Protein AF-A0A3N5Z9T5-F1 (afdb_monomer)

Foldseek 3Di:
DDDDDDDDDDWPWDADPDPDDQDTDTPPDDDDLVRVLVSLLVVLQPDPAAQAADEAEDEFPVDDDPQLSVLVSCCVSRVVRHPAYEYEHPQPPHDDDDQVRVCVRNVHGGDPQDDPRYGYHYDD

pLDDT: mean 87.33, std 19.72, range [33.84, 98.75]

Secondary structure (DSSP, 8-state):
--------SSS------SSS------SSSPPPHHHHHHHHHHHHHHS--TT-EEEEEEE-TTS---HHHHHHHHIIIIITTSSEEEEEEE-TTSPPPPHHHHHHHHTS--BTTEETTEEEEEP-

Sequence (124 aa):
MNEGLRDTSENGAVALAGTGVIGAGFAGRVLSREQISAIAGEAMARVDADGRRVLVLVPDGTRTMPMPLIFDLMEAGLGARSAALDYLVALGTHPLMSDEQLGRLVGRPVHGGRAGTSRIFNHR

Structure (mmCIF, N/CA/C/O backbone):
data_AF-A0A3N5Z9T5-F1
#
_entry.id   AF-A0A3N5Z9T5-F1
#
loop_
_atom_site.group_PDB
_atom_site.id
_atom_site.type_symbol
_atom_site.label_atom_id
_atom_site.label_alt_id
_atom_site.label_comp_id
_atom_site.label_asym_id
_atom_site.label_entity_id
_atom_site.label_seq_id
_atom_site.pdbx_PDB_ins_code
_atom_site.Cartn_x
_atom_site.Cartn_y
_atom_site.Cartn_z
_atom_site.occupancy
_atom_site.B_iso_or_equiv
_atom_site.auth_seq_id
_atom_site.auth_comp_id
_atom_site.auth_asym_id
_atom_site.auth_atom_id
_atom_site.pdbx_PDB_model_num
ATOM 1 N N . MET A 1 1 ? -6.579 -42.321 5.903 1.00 36.41 1 MET A N 1
ATOM 2 C CA . MET A 1 1 ? -7.609 -42.664 4.903 1.00 36.41 1 MET A CA 1
ATOM 3 C C . MET A 1 1 ? -7.587 -41.564 3.867 1.00 36.41 1 MET A C 1
ATOM 5 O O . MET A 1 1 ? -7.651 -40.401 4.228 1.00 36.41 1 MET A O 1
ATOM 9 N N . ASN A 1 2 ? -7.274 -41.959 2.639 1.00 40.59 2 ASN A N 1
ATOM 10 C CA . ASN A 1 2 ? -6.923 -41.106 1.514 1.00 40.59 2 ASN A CA 1
ATOM 11 C C . ASN A 1 2 ? -8.206 -40.599 0.845 1.00 40.59 2 ASN A C 1
ATOM 13 O O . ASN A 1 2 ? -8.932 -41.420 0.291 1.00 40.59 2 ASN A O 1
ATOM 17 N N . GLU A 1 3 ? -8.478 -39.294 0.880 1.00 41.47 3 GLU A N 1
ATOM 18 C CA . GLU A 1 3 ? -9.595 -38.701 0.137 1.00 41.47 3 GLU A CA 1
ATOM 19 C C . GLU A 1 3 ? -9.080 -37.696 -0.903 1.00 41.47 3 GLU A C 1
ATOM 21 O O . GLU A 1 3 ? -8.815 -36.535 -0.618 1.00 41.47 3 GLU A O 1
ATOM 26 N N . GLY A 1 4 ? -8.949 -38.193 -2.137 1.00 33.84 4 GLY A N 1
ATOM 27 C CA . GLY A 1 4 ? -9.484 -37.503 -3.312 1.00 33.84 4 GLY A CA 1
ATOM 28 C C . GLY A 1 4 ? -8.689 -36.347 -3.916 1.00 33.84 4 GLY A C 1
ATOM 29 O O . GLY A 1 4 ? -9.252 -35.274 -4.111 1.00 33.84 4 GLY A O 1
ATOM 30 N N . LEU A 1 5 ? -7.448 -36.585 -4.351 1.00 42.31 5 LEU A N 1
ATOM 31 C CA . LEU A 1 5 ? -6.852 -35.787 -5.427 1.00 42.31 5 LEU A CA 1
ATOM 32 C C . LEU A 1 5 ? -7.628 -36.080 -6.723 1.00 42.31 5 LEU A C 1
ATOM 34 O O . LEU A 1 5 ? -7.493 -37.161 -7.296 1.00 42.31 5 LEU A O 1
ATOM 38 N N . ARG A 1 6 ? -8.477 -35.150 -7.166 1.00 41.06 6 ARG A N 1
ATOM 39 C CA . ARG A 1 6 ? -9.058 -35.187 -8.512 1.00 41.06 6 ARG A CA 1
ATOM 40 C C . ARG A 1 6 ? -8.322 -34.179 -9.380 1.00 41.06 6 ARG A C 1
ATOM 42 O O . ARG A 1 6 ? -8.527 -32.978 -9.253 1.00 41.06 6 ARG A O 1
ATOM 49 N N . ASP A 1 7 ? -7.454 -34.713 -10.229 1.00 44.62 7 ASP A N 1
ATOM 50 C CA . ASP A 1 7 ? -6.945 -34.029 -11.410 1.00 44.62 7 ASP A CA 1
ATOM 51 C C . ASP A 1 7 ? -8.107 -33.857 -12.399 1.00 44.62 7 ASP A C 1
ATOM 53 O O . ASP A 1 7 ? -8.713 -34.836 -12.845 1.00 44.62 7 ASP A O 1
ATOM 57 N N . THR A 1 8 ? -8.465 -32.609 -12.685 1.00 43.06 8 THR A N 1
ATOM 58 C CA . THR A 1 8 ? -9.438 -32.264 -13.719 1.00 43.06 8 THR A CA 1
ATOM 59 C C . THR A 1 8 ? -8.796 -31.295 -14.707 1.00 43.06 8 THR A C 1
ATOM 61 O O . THR A 1 8 ? -8.789 -30.088 -14.478 1.00 43.06 8 THR A O 1
ATOM 64 N N . SER A 1 9 ? -8.325 -31.857 -15.824 1.00 40.47 9 SER A N 1
ATOM 65 C CA . SER A 1 9 ? -8.237 -31.266 -17.173 1.00 40.47 9 SER A CA 1
ATOM 66 C C . SER A 1 9 ? -7.389 -29.997 -17.393 1.00 40.47 9 SER A C 1
ATOM 68 O O . SER A 1 9 ? -7.741 -28.919 -16.929 1.00 40.47 9 SER A O 1
ATOM 70 N N . GLU A 1 10 ? -6.340 -30.141 -18.218 1.00 41.25 10 GLU A N 1
ATOM 71 C CA . GLU A 1 10 ? -5.706 -29.214 -19.197 1.00 41.25 10 GLU A CA 1
ATOM 72 C C . GLU A 1 10 ? -5.536 -27.697 -18.936 1.00 41.25 10 GLU A C 1
ATOM 74 O O . GLU A 1 10 ? -5.010 -26.989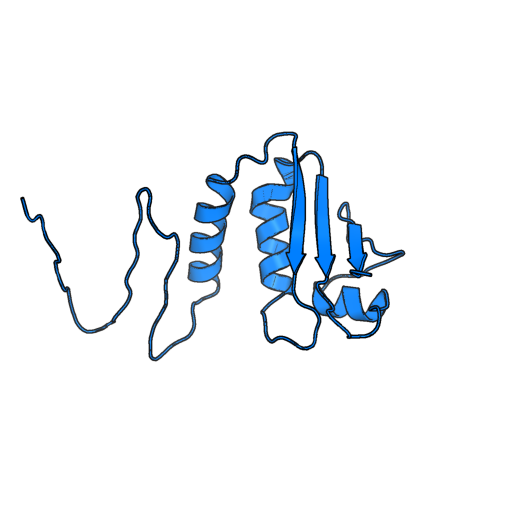 -19.788 1.00 41.25 10 GLU A O 1
ATOM 79 N N . ASN A 1 11 ? -5.847 -27.161 -17.763 1.00 38.50 11 ASN A N 1
ATOM 80 C CA . ASN A 1 11 ? -5.507 -25.790 -17.384 1.00 38.50 11 ASN A CA 1
ATOM 81 C C . ASN A 1 11 ? -5.145 -25.780 -15.902 1.00 38.50 11 ASN A C 1
ATOM 83 O O . ASN A 1 11 ? -6.020 -25.626 -15.058 1.00 38.50 11 ASN A O 1
ATOM 87 N N . GLY A 1 12 ? -3.855 -25.973 -15.605 1.00 35.56 12 GLY A N 1
ATOM 88 C CA . GLY A 1 12 ? -3.289 -26.189 -14.266 1.00 35.56 12 GLY A CA 1
ATOM 89 C C . GLY A 1 12 ? -3.459 -25.041 -13.265 1.00 35.56 12 GLY A C 1
ATOM 90 O O . GLY A 1 12 ? -2.471 -24.479 -12.799 1.00 35.56 12 GLY A O 1
ATOM 91 N N . ALA A 1 13 ? -4.698 -24.707 -12.915 1.00 42.59 13 ALA A N 1
ATOM 92 C CA . ALA A 1 13 ? -5.043 -23.878 -11.775 1.00 42.59 13 ALA A CA 1
ATOM 93 C C . ALA A 1 13 ? -5.347 -24.777 -10.579 1.00 42.59 13 ALA A C 1
ATOM 95 O O . ALA A 1 13 ? -6.291 -25.563 -10.599 1.00 42.59 13 ALA A O 1
ATOM 96 N N . VAL A 1 14 ? -4.577 -24.607 -9.510 1.00 47.16 14 VAL A N 1
ATOM 97 C CA . VAL A 1 14 ? -4.911 -25.140 -8.190 1.00 47.16 14 VAL A CA 1
ATOM 98 C C . VAL A 1 14 ? -5.476 -23.980 -7.375 1.00 47.16 14 VAL A C 1
ATOM 100 O O . VAL A 1 14 ? -4.773 -23.001 -7.136 1.00 47.16 14 VAL A O 1
ATOM 103 N N . ALA A 1 15 ? -6.743 -24.079 -6.974 1.00 44.31 15 ALA A N 1
ATOM 104 C CA . ALA A 1 15 ? -7.373 -23.188 -6.003 1.00 44.31 15 ALA A CA 1
ATOM 105 C C . ALA A 1 15 ? -7.700 -24.013 -4.750 1.00 44.31 15 ALA A C 1
ATOM 107 O O . ALA A 1 15 ? -8.380 -25.033 -4.849 1.00 44.31 15 ALA A O 1
ATOM 108 N N . LEU A 1 16 ? -7.199 -23.608 -3.580 1.00 45.28 16 LEU A N 1
ATOM 109 C CA . LEU A 1 16 ? -7.429 -24.311 -2.312 1.00 45.28 16 LEU A CA 1
ATOM 110 C C . LEU A 1 16 ? -8.197 -23.400 -1.345 1.00 45.28 16 LEU A C 1
ATOM 112 O O . LEU A 1 16 ? -7.623 -22.502 -0.746 1.00 45.28 16 LEU A O 1
ATOM 116 N N . ALA A 1 17 ? -9.491 -23.649 -1.137 1.00 39.38 17 ALA A N 1
ATOM 117 C CA . ALA A 1 17 ? -10.275 -22.955 -0.113 1.00 39.38 17 ALA A CA 1
ATOM 118 C C . ALA A 1 17 ? -10.539 -23.893 1.082 1.00 39.38 17 ALA A C 1
ATOM 120 O O . ALA A 1 17 ? -11.306 -24.845 0.993 1.00 39.38 17 ALA A O 1
ATOM 121 N N . GLY A 1 18 ? -9.864 -23.623 2.203 1.00 43.41 18 GLY A N 1
ATOM 122 C CA . GLY A 1 18 ? -9.955 -24.312 3.503 1.00 43.41 18 GLY A CA 1
ATOM 123 C C . GLY A 1 18 ? -8.995 -23.641 4.493 1.00 43.41 18 GLY A C 1
ATOM 124 O O . GLY A 1 18 ? -8.558 -22.525 4.214 1.00 43.41 18 GLY A O 1
ATOM 125 N N . THR A 1 19 ? -8.561 -24.289 5.580 1.00 54.38 19 THR A N 1
ATOM 126 C CA . THR A 1 19 ? -7.381 -23.887 6.400 1.00 54.38 19 THR A CA 1
ATOM 127 C C . THR A 1 19 ? -6.048 -23.899 5.612 1.00 54.38 19 THR A C 1
ATOM 129 O O . THR A 1 19 ? -4.975 -24.081 6.180 1.00 54.38 19 THR A O 1
ATOM 132 N N . GLY A 1 20 ? -6.119 -23.752 4.289 1.00 72.00 20 GLY A N 1
ATOM 133 C CA . GLY A 1 20 ? -5.041 -23.776 3.317 1.00 72.00 20 GLY A CA 1
ATOM 134 C C . GLY A 1 20 ? -4.867 -22.434 2.601 1.00 72.00 20 GLY A C 1
ATOM 135 O O . GLY A 1 20 ? -5.353 -21.392 3.037 1.00 72.00 20 GLY A O 1
ATOM 136 N N . VAL A 1 21 ? -4.111 -22.485 1.510 1.00 81.00 21 VAL A N 1
ATOM 137 C CA . VAL A 1 21 ? -3.587 -21.329 0.773 1.00 81.00 21 VAL A CA 1
ATOM 138 C C . VAL A 1 21 ? -4.665 -20.643 -0.069 1.00 81.00 21 VAL A C 1
ATOM 140 O O . VAL A 1 21 ? -5.163 -21.236 -1.017 1.00 81.00 21 VAL A O 1
ATOM 143 N N . ILE A 1 22 ? -4.926 -19.359 0.190 1.00 90.25 22 ILE A N 1
ATOM 144 C CA . ILE A 1 22 ? -5.717 -18.501 -0.707 1.00 90.25 22 ILE A CA 1
ATOM 145 C C . ILE A 1 22 ? -4.802 -18.027 -1.836 1.00 90.25 22 ILE A C 1
ATOM 147 O O . ILE A 1 22 ? -3.900 -17.217 -1.618 1.00 90.25 22 ILE A O 1
ATOM 151 N N . GLY A 1 23 ? -5.004 -18.544 -3.045 1.00 91.94 23 GLY A N 1
ATOM 152 C CA . GLY A 1 23 ? -4.191 -18.171 -4.196 1.00 91.94 23 GLY A CA 1
ATOM 153 C C . GLY A 1 23 ? -4.555 -18.931 -5.463 1.00 91.94 23 GLY A C 1
ATOM 154 O O . GLY A 1 23 ? -5.226 -19.959 -5.421 1.00 91.94 23 GLY A O 1
ATOM 155 N N . ALA A 1 24 ? -4.092 -18.404 -6.594 1.00 91.00 24 ALA A N 1
ATOM 156 C CA . ALA A 1 24 ? -4.148 -19.066 -7.890 1.00 91.00 24 ALA A CA 1
ATOM 157 C C . ALA A 1 24 ? -2.929 -18.670 -8.734 1.00 91.00 24 ALA A C 1
ATOM 159 O O . ALA A 1 24 ? -2.393 -17.569 -8.595 1.00 91.00 24 ALA A O 1
ATOM 160 N N . GLY A 1 25 ? -2.527 -19.551 -9.647 1.00 92.19 25 GLY A N 1
ATOM 161 C CA . GLY A 1 25 ? -1.454 -19.316 -10.611 1.00 92.19 25 GLY A CA 1
ATOM 162 C C . GLY A 1 25 ? -1.649 -20.170 -11.861 1.00 92.19 25 GLY A C 1
ATOM 163 O O . GLY A 1 25 ? -2.359 -21.171 -11.822 1.00 92.19 25 GLY A O 1
ATOM 164 N N . PHE A 1 26 ? -1.040 -19.752 -12.972 1.00 92.88 26 PHE A N 1
ATOM 165 C CA . PHE A 1 26 ? -1.106 -20.448 -14.259 1.00 92.88 26 PHE A CA 1
ATOM 166 C C . PHE A 1 26 ? 0.280 -20.446 -14.907 1.00 92.88 26 PHE A C 1
ATOM 168 O O . PHE A 1 26 ? 0.970 -19.431 -14.875 1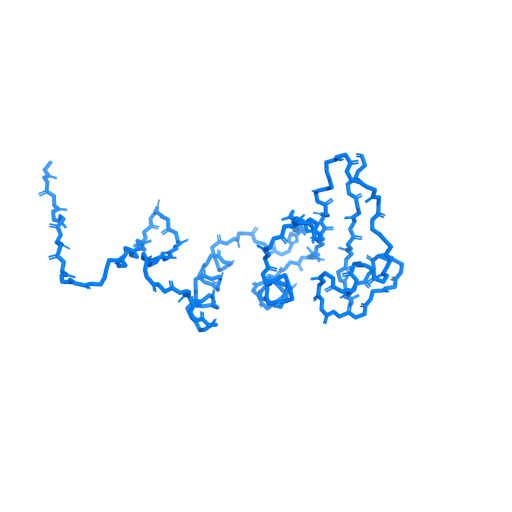.00 92.88 26 PHE A O 1
ATOM 175 N N . ALA A 1 27 ? 0.674 -21.554 -15.537 1.00 93.62 27 ALA A N 1
ATOM 176 C CA . ALA A 1 27 ? 1.991 -21.666 -16.172 1.00 93.62 27 ALA A CA 1
ATOM 177 C C . ALA A 1 27 ? 2.148 -20.785 -17.429 1.00 93.62 27 ALA A C 1
ATOM 179 O O . ALA A 1 27 ? 3.253 -20.357 -17.742 1.00 93.62 27 ALA A O 1
ATOM 180 N N . GLY A 1 28 ? 1.053 -20.517 -18.152 1.00 93.75 28 GLY A N 1
ATOM 181 C CA . GLY A 1 28 ? 1.089 -19.856 -19.465 1.00 93.75 28 GLY A CA 1
ATOM 182 C C . GLY A 1 28 ? 0.358 -18.518 -19.557 1.00 93.75 28 GLY A C 1
ATOM 183 O O . GLY A 1 28 ? 0.262 -17.961 -20.647 1.00 93.75 28 GLY A O 1
ATOM 184 N N . ARG A 1 29 ? -0.202 -17.998 -18.457 1.00 93.62 29 ARG A N 1
ATOM 185 C CA . ARG A 1 29 ? -0.923 -16.717 -18.479 1.00 93.62 29 ARG A CA 1
ATOM 186 C C . ARG A 1 29 ? -0.864 -15.986 -17.150 1.00 93.62 29 ARG A C 1
ATOM 188 O O . ARG A 1 29 ? -0.717 -16.591 -16.093 1.00 93.62 29 ARG A O 1
ATOM 195 N N . VAL A 1 30 ? -1.073 -14.678 -17.214 1.00 92.88 30 VAL A N 1
ATOM 196 C CA . VAL A 1 30 ? -1.240 -13.841 -16.026 1.00 92.88 30 VAL A CA 1
ATOM 197 C C . VAL A 1 30 ? -2.654 -13.966 -15.454 1.00 92.88 30 VAL A C 1
ATOM 199 O O . VAL A 1 30 ? -3.601 -14.380 -16.137 1.00 92.88 30 VAL A O 1
ATOM 202 N N . LEU A 1 31 ? -2.791 -13.609 -14.178 1.00 94.81 31 LEU A N 1
ATOM 203 C CA . LEU A 1 31 ? -4.096 -13.416 -13.557 1.00 94.81 31 LEU A CA 1
ATOM 204 C C . LEU A 1 31 ? -4.776 -12.183 -14.162 1.00 94.81 31 LEU A C 1
ATOM 206 O O . LEU A 1 31 ? -4.137 -11.155 -14.385 1.00 94.81 31 LEU A O 1
ATOM 210 N N . SER A 1 32 ? -6.079 -12.291 -14.404 1.00 94.06 32 SER A N 1
ATOM 211 C CA . SER A 1 32 ? -6.921 -11.133 -14.724 1.00 94.06 32 SER A CA 1
ATOM 212 C C . SER A 1 32 ? -7.106 -10.237 -13.497 1.00 94.06 32 SER A C 1
ATOM 214 O O . SER A 1 32 ? -6.907 -10.671 -12.357 1.00 94.06 32 SER A O 1
ATOM 216 N N . ARG A 1 33 ? -7.526 -8.987 -13.712 1.00 92.56 33 ARG A N 1
ATOM 217 C CA . ARG A 1 33 ? -7.820 -8.047 -12.620 1.00 92.56 33 ARG A CA 1
ATOM 218 C C . ARG A 1 33 ? -8.912 -8.593 -11.702 1.00 92.56 33 ARG A C 1
ATOM 220 O O . ARG A 1 33 ? -8.819 -8.444 -10.486 1.00 92.56 33 ARG A O 1
ATOM 227 N N . GLU A 1 34 ? -9.902 -9.268 -12.267 1.00 93.88 34 GLU A N 1
ATOM 228 C CA . GLU A 1 34 ? -11.016 -9.888 -11.554 1.00 93.88 34 GLU A CA 1
ATOM 229 C C . GLU A 1 34 ? -10.519 -11.035 -10.666 1.00 93.88 34 GLU A C 1
ATOM 231 O O . GLU A 1 34 ? -10.878 -11.105 -9.493 1.00 93.88 34 GLU A O 1
ATOM 236 N N . GLN A 1 35 ? -9.621 -11.883 -11.186 1.00 95.38 35 GLN A N 1
ATOM 237 C CA . GLN A 1 35 ? -8.989 -12.958 -10.411 1.00 95.38 35 GLN A CA 1
ATOM 238 C C . GLN A 1 35 ? -8.153 -12.411 -9.253 1.00 95.38 35 GLN A C 1
ATOM 240 O O . GLN A 1 35 ? -8.271 -12.902 -8.133 1.00 95.38 35 GLN A O 1
ATOM 245 N N . ILE A 1 36 ? -7.344 -11.376 -9.500 1.00 95.31 36 ILE A N 1
ATOM 246 C CA . ILE A 1 36 ? -6.551 -10.719 -8.450 1.00 95.31 36 ILE A CA 1
ATOM 247 C C . ILE A 1 36 ? -7.478 -10.154 -7.369 1.00 95.31 36 ILE A C 1
ATOM 249 O O . ILE A 1 36 ? -7.240 -10.371 -6.183 1.00 95.31 36 ILE A O 1
ATOM 253 N N . SER A 1 37 ? -8.551 -9.472 -7.775 1.00 93.81 37 SER A N 1
ATOM 254 C CA . SER A 1 37 ? -9.503 -8.841 -6.855 1.00 93.81 37 SER A CA 1
ATOM 255 C C . SER A 1 37 ? -10.241 -9.871 -5.997 1.00 93.81 37 SER A C 1
ATOM 257 O O . SER A 1 37 ? -10.380 -9.667 -4.795 1.00 93.81 37 SER A O 1
ATOM 259 N N . ALA A 1 38 ? -10.661 -10.998 -6.582 1.00 94.31 38 ALA A N 1
ATOM 260 C CA . ALA A 1 38 ? -11.325 -12.081 -5.858 1.00 94.31 38 ALA A CA 1
ATOM 261 C C . ALA A 1 38 ? -10.400 -12.731 -4.815 1.00 94.31 38 ALA A C 1
ATOM 263 O O . ALA A 1 38 ? -10.782 -12.869 -3.654 1.00 94.31 38 ALA A O 1
ATOM 264 N N . ILE A 1 39 ? -9.166 -13.067 -5.210 1.00 95.50 39 ILE A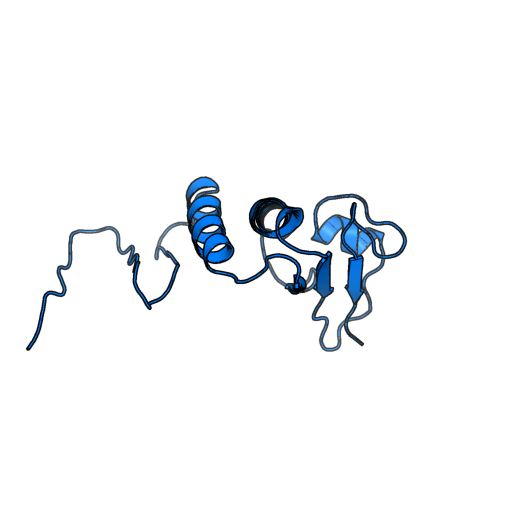 N 1
ATOM 265 C CA . ILE A 1 39 ? -8.162 -13.675 -4.321 1.00 95.50 39 ILE A CA 1
ATOM 266 C C . ILE A 1 39 ? -7.816 -12.723 -3.172 1.00 95.50 39 ILE A C 1
ATOM 268 O O . ILE A 1 39 ? -7.804 -13.125 -2.009 1.00 95.50 39 ILE A O 1
ATOM 272 N N . ALA A 1 40 ? -7.552 -11.453 -3.489 1.00 94.56 40 ALA A N 1
ATOM 273 C CA . ALA A 1 40 ? -7.225 -10.443 -2.492 1.00 94.56 40 ALA A CA 1
ATOM 274 C C . ALA A 1 40 ? -8.396 -10.208 -1.530 1.00 94.56 40 ALA A C 1
ATOM 276 O O . ALA A 1 40 ? -8.191 -10.213 -0.318 1.00 94.56 40 ALA A O 1
ATOM 277 N N . GLY A 1 41 ? -9.618 -10.071 -2.053 1.00 94.12 41 GLY A N 1
ATOM 278 C CA . GLY A 1 41 ? -10.822 -9.873 -1.249 1.00 94.12 41 GLY A CA 1
ATOM 279 C C . GLY A 1 41 ? -11.073 -11.022 -0.273 1.00 94.12 41 GLY A C 1
ATOM 280 O O . GLY A 1 41 ? -11.327 -10.774 0.906 1.00 94.12 41 GLY A O 1
ATOM 281 N N . GLU A 1 42 ? -10.922 -12.273 -0.722 1.00 94.50 42 GLU A N 1
ATOM 282 C CA . GLU A 1 42 ? -11.020 -13.440 0.161 1.00 94.50 42 GLU A CA 1
ATOM 283 C C . GLU A 1 42 ? -9.943 -13.406 1.255 1.00 94.50 42 GLU A C 1
ATOM 285 O O . GLU A 1 42 ? -10.248 -13.611 2.431 1.00 94.50 42 GLU A O 1
ATOM 290 N N . ALA A 1 43 ? -8.693 -13.101 0.895 1.00 93.19 43 ALA A N 1
ATOM 291 C CA . ALA A 1 43 ? -7.599 -13.016 1.859 1.00 93.19 43 ALA A CA 1
ATOM 292 C C . ALA A 1 43 ? -7.845 -11.927 2.913 1.00 93.19 43 ALA A C 1
ATOM 294 O O . ALA A 1 43 ? -7.730 -12.188 4.110 1.00 93.19 43 ALA A O 1
ATOM 295 N N . MET A 1 44 ? -8.242 -10.729 2.485 1.00 94.19 44 MET A N 1
ATOM 296 C CA . MET A 1 44 ? -8.514 -9.586 3.361 1.00 94.19 44 MET A CA 1
ATOM 297 C C . MET A 1 44 ? -9.694 -9.848 4.300 1.00 94.19 44 MET A C 1
ATOM 299 O O . MET A 1 44 ? -9.640 -9.464 5.469 1.00 94.19 44 MET A O 1
ATOM 303 N N . ALA A 1 45 ? -10.732 -10.552 3.836 1.00 92.69 45 ALA A N 1
ATOM 304 C CA . ALA A 1 45 ? -11.871 -10.939 4.667 1.00 92.69 45 ALA A CA 1
ATOM 305 C C . ALA A 1 45 ? -11.466 -11.831 5.854 1.00 92.69 45 ALA A C 1
ATOM 307 O O . ALA A 1 45 ? -12.1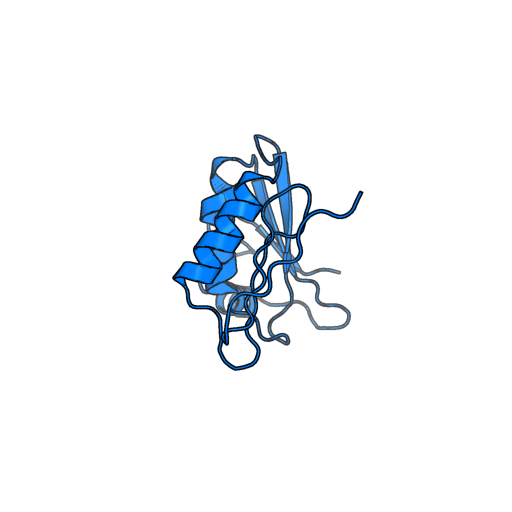00 -11.770 6.905 1.00 92.69 45 ALA A O 1
ATOM 308 N N . ARG A 1 46 ? -10.387 -12.617 5.724 1.00 91.88 46 ARG A N 1
ATOM 309 C CA . ARG A 1 46 ? -9.866 -13.465 6.812 1.00 91.88 46 ARG A CA 1
ATOM 310 C C . ARG A 1 46 ? -8.884 -12.756 7.744 1.00 91.88 46 ARG A C 1
ATOM 312 O O . ARG A 1 46 ? -8.548 -13.306 8.790 1.00 91.88 46 ARG A O 1
ATOM 319 N N . VAL A 1 47 ? -8.410 -11.561 7.390 1.00 90.81 47 VAL A N 1
ATOM 320 C CA . VAL A 1 47 ? -7.548 -10.772 8.276 1.00 90.81 47 VAL A CA 1
ATOM 321 C C . VAL A 1 47 ? -8.396 -10.192 9.405 1.00 90.81 47 VAL A C 1
ATOM 323 O O . VAL A 1 47 ? -9.388 -9.500 9.171 1.00 90.81 47 VAL A O 1
ATOM 326 N N . ASP A 1 48 ? -7.977 -10.445 10.641 1.00 93.75 48 ASP A N 1
ATOM 327 C CA . ASP A 1 48 ? -8.551 -9.844 11.844 1.00 93.75 48 ASP A CA 1
ATOM 328 C C . ASP A 1 48 ? -8.025 -8.407 12.009 1.0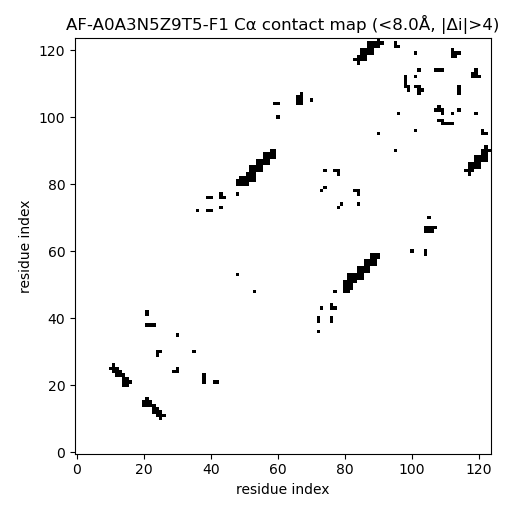0 93.75 48 ASP A C 1
ATOM 330 O O . ASP A 1 48 ? -7.032 -8.155 12.700 1.00 93.75 48 ASP A O 1
ATOM 334 N N . ALA A 1 49 ? -8.648 -7.487 11.266 1.00 95.69 49 ALA A N 1
ATOM 335 C CA . ALA A 1 49 ? -8.266 -6.080 11.151 1.00 95.69 49 ALA A CA 1
ATOM 336 C C . ALA A 1 49 ? -9.202 -5.119 11.904 1.00 95.69 49 ALA A C 1
ATOM 338 O O . ALA A 1 49 ? -8.873 -3.939 12.024 1.00 95.69 49 ALA A O 1
ATOM 339 N N . ASP A 1 50 ? -10.343 -5.597 12.403 1.00 97.25 50 ASP A N 1
ATOM 340 C CA . ASP A 1 50 ? -11.421 -4.748 12.915 1.00 97.25 50 ASP A CA 1
ATOM 341 C C . ASP A 1 50 ? -10.950 -3.925 14.124 1.00 97.25 50 ASP A C 1
ATOM 343 O O . ASP A 1 50 ? -10.510 -4.459 15.143 1.00 97.25 50 ASP A O 1
ATOM 347 N N . GLY A 1 51 ? -10.975 -2.596 13.990 1.00 97.44 51 GLY A N 1
ATOM 348 C CA . GLY A 1 51 ? -10.491 -1.660 15.008 1.00 97.44 51 GLY A CA 1
ATOM 349 C C . GLY A 1 51 ? -8.977 -1.710 15.265 1.00 97.44 51 GLY A C 1
ATOM 350 O O . GLY A 1 51 ? -8.487 -1.033 16.170 1.00 97.44 51 GLY A O 1
ATOM 351 N N . ARG A 1 52 ? -8.207 -2.479 14.485 1.00 97.88 52 ARG A N 1
ATOM 352 C CA . ARG A 1 52 ? -6.751 -2.609 14.643 1.00 97.88 52 ARG A CA 1
ATOM 353 C C . ARG A 1 52 ? -5.988 -1.659 13.738 1.00 97.88 52 ARG A C 1
ATOM 355 O O . ARG A 1 52 ? -6.483 -1.199 12.715 1.00 97.88 52 ARG A O 1
ATOM 362 N N . ARG A 1 53 ? -4.738 -1.385 14.105 1.00 98.25 53 ARG A N 1
ATOM 363 C CA . ARG A 1 53 ? -3.786 -0.697 13.230 1.00 98.25 53 ARG A CA 1
ATOM 364 C C . ARG A 1 53 ? -3.048 -1.739 12.397 1.00 98.25 53 ARG A C 1
ATOM 366 O O . ARG A 1 53 ? -2.375 -2.598 12.960 1.00 98.25 53 ARG A O 1
ATOM 373 N N . VAL A 1 54 ? -3.180 -1.654 11.082 1.00 98.19 54 VAL A N 1
ATOM 374 C CA . VAL A 1 54 ? -2.563 -2.556 10.109 1.00 98.19 54 VAL A CA 1
ATOM 375 C C . VAL A 1 54 ? -1.409 -1.826 9.427 1.00 98.19 54 VAL A C 1
ATOM 377 O O . VAL A 1 54 ? -1.579 -0.711 8.937 1.00 98.19 54 VAL A O 1
ATOM 380 N N . LEU A 1 55 ? -0.236 -2.461 9.396 1.00 98.19 55 LEU A N 1
ATOM 381 C CA . LEU A 1 55 ? 0.929 -1.993 8.648 1.00 98.19 55 LEU A CA 1
ATOM 382 C C . LEU A 1 55 ? 1.230 -2.984 7.523 1.00 98.19 55 LEU A C 1
ATOM 384 O O .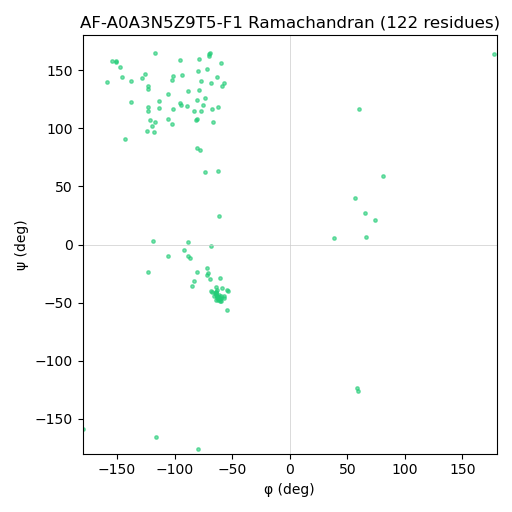 LEU A 1 55 ? 1.548 -4.142 7.790 1.00 98.19 55 LEU A O 1
ATOM 388 N N . VAL A 1 56 ? 1.146 -2.530 6.277 1.00 97.94 56 VAL A N 1
ATOM 389 C CA . VAL A 1 56 ? 1.424 -3.347 5.093 1.00 97.94 56 VAL A CA 1
ATOM 390 C C . VAL A 1 56 ? 2.869 -3.130 4.656 1.00 97.94 56 VAL A C 1
ATOM 392 O O . VAL A 1 56 ? 3.276 -2.007 4.356 1.00 97.94 56 VAL A O 1
ATOM 395 N N . LEU A 1 57 ? 3.650 -4.207 4.599 1.00 97.62 57 LEU A N 1
ATOM 396 C CA . LEU A 1 57 ? 4.993 -4.168 4.023 1.00 97.62 57 LEU A CA 1
ATOM 397 C C . LEU A 1 57 ? 4.889 -4.250 2.503 1.00 97.62 57 LEU A C 1
ATOM 399 O O . LEU A 1 57 ? 4.296 -5.188 1.972 1.00 97.62 57 LEU A O 1
ATOM 403 N N . VAL A 1 58 ? 5.471 -3.277 1.811 1.00 97.38 58 VAL A N 1
ATOM 404 C CA . VAL A 1 58 ? 5.451 -3.202 0.347 1.00 97.38 58 VAL A CA 1
ATOM 405 C C . VAL A 1 58 ? 6.875 -3.098 -0.189 1.00 97.38 58 VAL A C 1
ATOM 407 O O . VAL A 1 58 ? 7.735 -2.515 0.478 1.00 97.38 58 VAL A O 1
ATOM 410 N N . PRO A 1 59 ? 7.168 -3.667 -1.368 1.00 97.06 59 PRO A N 1
ATOM 411 C CA . PRO A 1 59 ? 8.455 -3.438 -1.999 1.00 97.06 59 PRO A CA 1
ATOM 412 C C . PRO A 1 59 ? 8.566 -1.985 -2.476 1.00 97.06 59 PRO A C 1
ATOM 414 O O . PRO A 1 59 ? 7.572 -1.267 -2.599 1.00 97.06 59 PRO A O 1
ATOM 417 N N . ASP A 1 60 ? 9.788 -1.567 -2.778 1.00 96.62 60 ASP A N 1
ATOM 418 C CA . ASP A 1 60 ? 10.037 -0.310 -3.471 1.00 96.62 60 ASP A CA 1
ATOM 419 C C . ASP A 1 60 ? 9.817 -0.435 -4.992 1.00 96.62 60 ASP A C 1
ATOM 421 O O . ASP A 1 60 ? 9.434 -1.484 -5.519 1.00 96.62 60 ASP A O 1
ATOM 425 N N . GLY A 1 61 ? 10.098 0.650 -5.719 1.00 92.31 61 GLY A N 1
ATOM 426 C CA . GLY A 1 61 ? 9.950 0.705 -7.177 1.00 92.31 61 GLY A CA 1
ATOM 427 C C . GLY A 1 61 ? 10.938 -0.157 -7.975 1.00 92.31 61 GLY A C 1
ATOM 428 O O . GLY A 1 61 ? 10.866 -0.161 -9.201 1.00 92.31 61 GLY A O 1
ATOM 429 N N . THR A 1 62 ? 11.864 -0.874 -7.327 1.00 92.88 62 THR A N 1
ATOM 430 C CA . THR A 1 62 ? 12.832 -1.749 -8.016 1.00 92.88 62 THR A CA 1
ATOM 431 C C . THR A 1 62 ? 12.290 -3.162 -8.225 1.00 92.88 62 THR A C 1
ATOM 433 O O . THR A 1 62 ? 12.883 -3.959 -8.956 1.00 92.88 62 THR A O 1
ATOM 436 N N . ARG A 1 63 ? 11.143 -3.486 -7.611 1.00 91.75 63 ARG A N 1
ATOM 437 C CA . ARG A 1 63 ? 10.414 -4.734 -7.846 1.00 91.75 63 ARG A CA 1
ATOM 438 C C . ARG A 1 63 ? 9.213 -4.497 -8.743 1.00 91.75 63 ARG A C 1
ATOM 440 O O . ARG A 1 63 ? 8.486 -3.518 -8.613 1.00 91.75 63 ARG A O 1
ATOM 447 N N . THR A 1 64 ? 8.970 -5.449 -9.635 1.00 89.31 64 THR A N 1
ATOM 448 C CA . THR A 1 64 ? 7.784 -5.433 -10.487 1.00 89.31 64 THR A CA 1
ATOM 449 C C . THR A 1 64 ? 6.595 -5.987 -9.713 1.00 89.31 64 THR A C 1
ATOM 451 O O . THR A 1 64 ? 6.492 -7.187 -9.474 1.00 89.31 64 THR A O 1
ATOM 454 N N . MET A 1 65 ? 5.685 -5.100 -9.329 1.00 90.62 65 MET A N 1
ATOM 455 C CA . MET A 1 65 ? 4.388 -5.429 -8.745 1.00 90.62 65 MET A CA 1
ATOM 456 C C . MET A 1 65 ? 3.376 -4.383 -9.226 1.00 90.62 65 MET A C 1
ATOM 458 O O . MET A 1 65 ? 3.750 -3.214 -9.349 1.00 90.62 65 MET A O 1
ATOM 462 N N . PRO A 1 66 ? 2.105 -4.742 -9.490 1.00 94.00 66 PRO A N 1
ATOM 463 C CA . PRO A 1 66 ? 1.066 -3.768 -9.817 1.00 94.00 66 PRO A CA 1
ATOM 464 C C . PRO A 1 66 ? 0.640 -2.998 -8.554 1.00 94.00 66 PRO A C 1
ATOM 466 O O . PRO A 1 66 ? -0.501 -3.091 -8.109 1.00 94.00 66 PRO A O 1
ATOM 469 N N . MET A 1 67 ? 1.574 -2.255 -7.955 1.00 96.81 67 MET A N 1
ATOM 470 C CA . MET A 1 67 ? 1.409 -1.580 -6.669 1.00 96.81 67 MET A CA 1
ATOM 471 C C . MET A 1 67 ? 0.181 -0.666 -6.596 1.00 96.81 67 MET A C 1
ATOM 473 O O . MET A 1 67 ? -0.505 -0.754 -5.581 1.00 96.81 67 MET A O 1
ATOM 477 N N . PRO A 1 68 ? -0.185 0.115 -7.635 1.00 97.31 68 PRO A N 1
ATOM 478 C CA . PRO A 1 68 ? -1.434 0.876 -7.615 1.00 97.31 68 PRO A CA 1
ATOM 479 C C . PRO A 1 68 ? -2.676 -0.001 -7.403 1.00 97.31 68 PRO A C 1
ATOM 481 O O . PRO A 1 68 ? -3.489 0.277 -6.530 1.00 97.31 68 PRO A O 1
ATOM 484 N N . LEU A 1 69 ? -2.778 -1.128 -8.121 1.00 96.19 69 LEU A N 1
ATOM 485 C CA . LEU A 1 69 ? -3.883 -2.080 -7.955 1.00 96.19 69 LEU A CA 1
ATOM 486 C C . LEU A 1 69 ? -3.878 -2.712 -6.558 1.00 96.19 69 LEU A C 1
ATOM 488 O O . LEU A 1 69 ? -4.929 -2.846 -5.941 1.00 96.19 69 LEU A O 1
ATOM 492 N N . ILE A 1 70 ? -2.711 -3.120 -6.055 1.00 96.25 70 ILE A N 1
ATOM 493 C CA . ILE A 1 70 ? -2.613 -3.716 -4.716 1.00 96.25 70 ILE A CA 1
ATOM 494 C C . ILE A 1 70 ? -3.000 -2.697 -3.642 1.00 96.25 70 ILE A C 1
ATOM 496 O O . ILE A 1 70 ? -3.713 -3.050 -2.706 1.00 96.25 70 ILE A O 1
ATOM 500 N N . PHE A 1 71 ? -2.580 -1.440 -3.787 1.00 97.81 71 PHE A N 1
ATOM 501 C CA . PHE A 1 71 ? -2.946 -0.363 -2.874 1.00 97.81 71 PHE A CA 1
ATOM 502 C C . PHE A 1 71 ? -4.468 -0.163 -2.840 1.00 97.81 71 PHE A C 1
ATOM 504 O O . PHE A 1 71 ? -5.044 -0.175 -1.753 1.00 97.81 71 PHE A O 1
ATOM 511 N N . ASP A 1 72 ? -5.116 -0.083 -4.010 1.00 97.50 72 ASP A N 1
ATOM 512 C CA . ASP A 1 72 ? -6.578 0.025 -4.133 1.00 97.50 72 ASP A CA 1
ATOM 513 C C . ASP A 1 72 ? -7.301 -1.142 -3.437 1.00 97.50 72 ASP A C 1
ATOM 515 O O . ASP A 1 72 ? -8.272 -0.942 -2.709 1.00 97.50 72 ASP A O 1
ATOM 519 N N . LEU A 1 73 ? -6.819 -2.374 -3.633 1.00 97.31 73 LEU A N 1
ATOM 520 C CA . LEU A 1 73 ? -7.433 -3.565 -3.039 1.00 97.31 73 LEU A CA 1
ATOM 521 C C . LEU A 1 73 ? -7.274 -3.596 -1.514 1.00 97.31 73 LEU A C 1
ATOM 523 O O . LEU A 1 73 ? -8.219 -3.955 -0.815 1.00 97.31 73 LEU A O 1
ATOM 527 N N . MET A 1 74 ? -6.112 -3.198 -0.985 1.00 97.31 74 MET A N 1
ATOM 528 C CA . MET A 1 74 ? -5.883 -3.103 0.464 1.00 97.31 74 MET A CA 1
ATOM 529 C C . MET A 1 74 ? -6.804 -2.063 1.104 1.00 97.31 74 MET A C 1
ATOM 531 O O . MET A 1 74 ? -7.416 -2.337 2.137 1.00 97.31 74 MET A O 1
ATOM 535 N N . GLU A 1 75 ? -6.941 -0.894 0.477 1.00 97.12 75 GLU A N 1
ATOM 536 C CA . GLU A 1 75 ? -7.854 0.159 0.925 1.00 97.12 75 GLU A CA 1
ATOM 537 C C . GLU A 1 75 ? -9.309 -0.331 0.927 1.00 97.12 75 GLU A C 1
ATOM 539 O O . GLU A 1 75 ? -9.999 -0.189 1.937 1.00 97.12 75 GLU A O 1
ATOM 544 N N . ALA A 1 76 ? -9.751 -0.988 -0.149 1.00 96.50 76 ALA A N 1
ATOM 545 C CA . ALA A 1 76 ? -11.102 -1.531 -0.254 1.00 96.50 76 ALA A CA 1
ATOM 546 C C . ALA A 1 76 ? -11.385 -2.651 0.766 1.00 96.50 76 ALA A C 1
ATOM 548 O O . ALA A 1 76 ? -12.468 -2.695 1.348 1.00 96.50 76 ALA A O 1
ATOM 549 N N . GLY A 1 77 ? -10.430 -3.560 0.987 1.00 96.31 77 GLY A N 1
ATOM 550 C CA . GLY A 1 77 ? -10.623 -4.730 1.846 1.00 96.31 77 GLY A CA 1
ATOM 551 C C . GLY A 1 77 ? -10.424 -4.469 3.341 1.00 96.31 77 GLY A C 1
ATOM 552 O O . GLY A 1 77 ? -11.065 -5.121 4.167 1.00 96.31 77 GLY A O 1
ATOM 553 N N . LEU A 1 78 ? -9.535 -3.539 3.704 1.00 97.44 78 LEU A N 1
ATOM 554 C CA . LEU A 1 78 ? -9.109 -3.322 5.092 1.00 97.44 78 LEU A CA 1
ATOM 555 C C . LEU A 1 78 ? -9.338 -1.895 5.594 1.00 97.44 78 LEU A C 1
ATOM 557 O O . LEU A 1 78 ? -9.457 -1.709 6.804 1.00 97.44 78 LEU A O 1
ATOM 561 N N . GLY A 1 79 ? -9.428 -0.897 4.709 1.00 96.81 79 GLY A N 1
ATOM 562 C CA . GLY A 1 79 ? -9.439 0.519 5.084 1.00 96.81 79 GLY A CA 1
ATOM 563 C C . GLY A 1 79 ? -10.519 0.861 6.108 1.00 96.81 79 GLY A C 1
ATOM 564 O O . GLY A 1 79 ? -10.198 1.315 7.202 1.00 96.81 79 GLY A O 1
ATOM 565 N N . ALA A 1 80 ? -11.782 0.558 5.794 1.00 96.50 80 ALA A N 1
ATOM 566 C CA . ALA A 1 80 ? -12.924 0.846 6.671 1.00 96.50 80 ALA A CA 1
ATOM 567 C C . ALA A 1 80 ? -13.003 -0.043 7.927 1.00 96.50 80 ALA A C 1
ATOM 569 O O . ALA A 1 80 ? -13.680 0.311 8.889 1.00 96.50 80 ALA A O 1
ATOM 570 N N . ARG A 1 81 ? -12.337 -1.203 7.917 1.00 97.19 81 ARG A N 1
ATOM 571 C CA . ARG A 1 81 ? -12.321 -2.145 9.047 1.00 97.19 81 ARG A CA 1
ATOM 572 C C . ARG A 1 81 ? -11.251 -1.772 10.069 1.00 97.19 81 ARG A C 1
ATOM 574 O O . ARG A 1 81 ? -11.455 -1.917 11.270 1.00 97.19 81 ARG A O 1
ATOM 581 N N . SER A 1 82 ? -10.116 -1.272 9.596 1.00 98.06 82 SER A N 1
ATOM 582 C CA . SER A 1 82 ? -8.972 -0.910 10.428 1.00 98.06 82 SER A CA 1
ATOM 583 C C . SER A 1 82 ? -9.141 0.448 11.119 1.00 98.06 82 SER A C 1
ATOM 585 O O . SER A 1 82 ? -9.726 1.377 10.570 1.00 98.06 82 SER A O 1
ATOM 587 N N . ALA A 1 83 ? -8.555 0.604 12.307 1.00 98.19 83 ALA A N 1
ATOM 588 C CA . ALA A 1 83 ? -8.368 1.919 12.929 1.00 98.19 83 ALA A CA 1
ATOM 589 C C . ALA A 1 83 ? -7.292 2.756 12.209 1.00 98.19 83 ALA A C 1
ATOM 591 O O . ALA A 1 83 ? -7.277 3.982 12.314 1.00 98.19 83 ALA A O 1
ATOM 592 N N . ALA A 1 84 ? -6.364 2.093 11.514 1.00 98.31 84 ALA A N 1
ATOM 593 C CA . ALA A 1 84 ? -5.417 2.703 10.589 1.00 98.31 84 ALA A CA 1
ATOM 594 C C . ALA A 1 84 ? -4.900 1.645 9.607 1.00 98.31 84 ALA A C 1
ATOM 596 O O . ALA A 1 84 ? -4.573 0.537 10.036 1.00 98.31 84 ALA A O 1
ATOM 597 N N . LEU A 1 85 ? -4.749 2.022 8.338 1.00 98.62 85 LEU A N 1
ATOM 598 C CA . LEU A 1 85 ? -4.087 1.231 7.303 1.00 98.62 85 LEU A CA 1
ATOM 599 C C . LEU A 1 85 ? -2.898 2.036 6.778 1.00 98.62 85 LEU A C 1
ATOM 601 O O . LEU A 1 85 ? -3.078 2.982 6.013 1.00 98.62 85 LEU A O 1
ATOM 605 N N . ASP A 1 86 ? -1.700 1.683 7.226 1.00 98.75 86 ASP A N 1
ATOM 606 C CA . ASP A 1 86 ? -0.453 2.359 6.871 1.00 98.75 86 ASP A CA 1
ATOM 607 C C . ASP A 1 86 ? 0.487 1.397 6.117 1.00 98.75 86 ASP A C 1
ATOM 609 O O . ASP A 1 86 ? 0.310 0.178 6.146 1.00 98.75 86 ASP A O 1
ATOM 613 N N . TYR A 1 87 ? 1.513 1.935 5.456 1.00 98.75 87 TYR A N 1
ATOM 614 C CA . TYR A 1 87 ? 2.425 1.182 4.591 1.00 98.75 87 TYR A CA 1
ATOM 615 C C . TYR A 1 87 ? 3.884 1.442 4.965 1.00 98.75 87 TYR A C 1
ATOM 617 O O . TYR A 1 87 ? 4.248 2.571 5.287 1.00 98.75 87 TYR A O 1
ATOM 625 N N . LEU A 1 88 ? 4.735 0.421 4.880 1.00 98.62 88 LEU A N 1
ATOM 626 C CA . LEU A 1 88 ? 6.185 0.540 5.033 1.00 98.62 88 LEU A CA 1
ATOM 627 C C . LEU A 1 88 ? 6.879 -0.010 3.786 1.00 98.62 88 LEU A C 1
ATOM 629 O O . LEU A 1 88 ? 6.762 -1.196 3.478 1.00 98.62 88 LEU A O 1
ATOM 633 N N . VAL A 1 89 ? 7.622 0.851 3.095 1.00 98.25 89 VAL A N 1
ATOM 634 C CA . VAL A 1 89 ? 8.450 0.474 1.950 1.00 98.25 89 VAL A CA 1
ATOM 635 C C . VAL A 1 89 ? 9.717 -0.212 2.452 1.00 98.25 89 VAL A C 1
ATOM 637 O O . VAL A 1 89 ? 10.553 0.407 3.116 1.00 98.25 89 VAL A O 1
ATOM 640 N N . ALA A 1 90 ? 9.860 -1.494 2.130 1.00 96.69 90 ALA A N 1
ATOM 641 C CA . ALA A 1 90 ? 11.008 -2.315 2.491 1.00 96.69 90 ALA A CA 1
ATOM 642 C C . ALA A 1 90 ? 12.183 -2.065 1.526 1.00 96.69 90 ALA A C 1
ATOM 644 O O . ALA A 1 90 ? 12.385 -2.806 0.567 1.00 96.69 90 ALA A O 1
ATOM 645 N N . LEU A 1 91 ? 12.949 -1.000 1.785 1.00 94.44 91 LEU A N 1
ATOM 646 C CA . LEU A 1 91 ? 14.034 -0.530 0.910 1.00 94.44 91 LEU A CA 1
ATOM 647 C C . LEU A 1 91 ? 15.284 -1.421 0.906 1.00 94.44 91 LEU A C 1
ATOM 649 O O . LEU A 1 91 ? 16.055 -1.405 -0.052 1.00 94.44 91 LEU A O 1
ATOM 653 N N . GLY A 1 92 ? 15.539 -2.169 1.983 1.00 92.06 92 GLY A N 1
ATOM 654 C CA . GLY A 1 92 ? 16.855 -2.774 2.189 1.00 92.06 92 GLY A CA 1
ATOM 655 C C . GLY A 1 92 ? 17.935 -1.687 2.231 1.00 92.06 92 GLY A C 1
ATOM 656 O O . GLY A 1 92 ? 17.844 -0.763 3.031 1.00 92.06 92 GLY A O 1
ATOM 657 N N . THR A 1 93 ? 18.940 -1.776 1.360 1.00 94.06 93 THR A N 1
ATOM 658 C CA . THR A 1 93 ? 20.009 -0.767 1.237 1.00 94.06 93 THR A CA 1
ATOM 659 C C . THR A 1 93 ? 19.682 0.362 0.258 1.00 94.06 93 THR A C 1
ATOM 661 O O . THR A 1 93 ? 20.532 1.220 0.009 1.00 94.06 93 THR A O 1
ATOM 664 N N . HIS A 1 94 ? 18.489 0.368 -0.340 1.00 95.31 94 HIS A N 1
ATOM 665 C CA . HIS A 1 94 ? 18.119 1.400 -1.296 1.00 95.31 94 HIS A CA 1
ATOM 666 C C . HIS A 1 94 ? 17.862 2.754 -0.610 1.00 95.31 94 HIS A C 1
ATOM 668 O O . HIS A 1 94 ? 17.457 2.800 0.554 1.00 95.31 94 HIS A O 1
ATOM 674 N N . PRO A 1 95 ? 18.091 3.874 -1.320 1.00 95.81 95 PRO A N 1
ATOM 675 C CA . PRO A 1 95 ? 17.808 5.205 -0.795 1.00 95.81 95 PRO A CA 1
ATOM 676 C C . PRO A 1 95 ? 16.332 5.403 -0.435 1.00 95.81 95 PRO A C 1
ATOM 678 O O . PRO A 1 95 ? 15.447 4.782 -1.021 1.00 95.81 95 PRO A O 1
ATOM 681 N N . LEU A 1 96 ? 16.066 6.342 0.478 1.00 97.50 96 LEU A N 1
ATOM 682 C CA . LEU A 1 96 ? 14.702 6.748 0.821 1.00 97.50 96 LEU A CA 1
ATOM 683 C C . LEU A 1 96 ? 13.965 7.274 -0.417 1.00 97.50 96 LEU A C 1
ATOM 685 O O . LEU A 1 96 ? 14.507 8.089 -1.165 1.00 97.50 96 LEU A O 1
ATOM 689 N N . MET A 1 97 ? 12.712 6.861 -0.589 1.00 97.94 97 MET A N 1
ATOM 690 C CA . MET A 1 97 ? 11.847 7.373 -1.647 1.00 97.94 97 MET A CA 1
ATOM 691 C C . MET A 1 97 ? 11.274 8.739 -1.261 1.00 97.94 97 MET A C 1
ATOM 693 O O . MET A 1 97 ? 10.754 8.914 -0.154 1.00 97.94 97 MET A O 1
ATOM 697 N N . SER A 1 98 ? 11.342 9.694 -2.189 1.00 98.25 98 SER A N 1
ATOM 698 C CA . SER A 1 98 ? 10.654 10.983 -2.096 1.00 98.25 98 SER A CA 1
ATOM 699 C C . SER A 1 98 ? 9.137 10.822 -2.243 1.00 98.25 98 SER A C 1
ATOM 701 O O . SER A 1 98 ? 8.660 9.813 -2.760 1.00 98.25 98 SER A O 1
ATOM 703 N N . ASP A 1 99 ? 8.366 11.843 -1.863 1.00 98.56 99 ASP A N 1
ATOM 704 C CA . ASP A 1 99 ? 6.910 11.866 -2.069 1.00 98.56 99 ASP A CA 1
ATOM 705 C C . ASP A 1 99 ? 6.517 11.623 -3.534 1.00 98.56 99 ASP A C 1
ATOM 707 O O . ASP A 1 99 ? 5.575 10.889 -3.812 1.00 98.56 99 ASP A O 1
ATOM 711 N N . GLU A 1 100 ? 7.266 12.174 -4.491 1.00 98.50 100 GLU A N 1
ATOM 712 C CA . GLU A 1 100 ? 7.010 11.938 -5.913 1.00 98.50 100 GLU A CA 1
ATOM 713 C C . GLU A 1 100 ? 7.193 10.457 -6.280 1.00 98.50 100 GLU A C 1
ATOM 715 O O . GLU A 1 100 ? 6.364 9.872 -6.980 1.00 98.50 100 GLU A O 1
ATOM 720 N N . GLN A 1 101 ? 8.261 9.827 -5.786 1.00 98.12 101 GLN A N 1
ATOM 721 C CA . GLN A 1 101 ? 8.528 8.410 -6.028 1.00 98.12 101 GLN A CA 1
ATOM 722 C C . GLN A 1 101 ? 7.486 7.519 -5.345 1.00 98.12 101 GLN A C 1
ATOM 724 O O . GLN A 1 101 ? 7.018 6.557 -5.954 1.00 98.12 101 GLN A O 1
ATOM 729 N N . LEU A 1 102 ? 7.088 7.851 -4.114 1.00 98.56 102 LEU A N 1
ATOM 730 C CA . LEU A 1 102 ? 6.011 7.163 -3.404 1.00 98.56 102 LEU A CA 1
ATOM 731 C C . LEU A 1 102 ? 4.685 7.303 -4.155 1.00 98.56 102 LEU A C 1
ATOM 733 O O . LEU A 1 102 ? 3.982 6.313 -4.330 1.00 98.56 102 LEU A O 1
ATOM 737 N N . GLY A 1 103 ? 4.368 8.495 -4.664 1.00 98.38 103 GLY A N 1
ATOM 738 C CA . GLY A 1 103 ? 3.142 8.727 -5.421 1.00 98.38 103 GLY A CA 1
ATOM 739 C C . GLY A 1 103 ? 3.087 7.925 -6.720 1.00 98.38 103 GLY A C 1
ATOM 740 O O . GLY A 1 103 ? 2.056 7.337 -7.045 1.00 98.38 103 GLY A O 1
ATOM 741 N N . ARG A 1 104 ? 4.220 7.806 -7.425 1.00 97.88 104 ARG A N 1
ATOM 742 C CA . ARG A 1 104 ? 4.350 6.905 -8.583 1.00 97.88 104 ARG A CA 1
ATOM 743 C C . ARG A 1 104 ? 4.189 5.435 -8.185 1.00 97.88 104 ARG A C 1
ATOM 745 O O . ARG A 1 104 ? 3.528 4.697 -8.909 1.00 97.88 104 ARG A O 1
ATOM 752 N N . LEU A 1 105 ? 4.758 5.019 -7.049 1.00 97.81 105 LEU A N 1
ATOM 753 C CA . LEU A 1 105 ? 4.663 3.646 -6.544 1.00 97.81 105 LEU A CA 1
ATOM 754 C C . LEU A 1 105 ? 3.207 3.248 -6.273 1.00 97.81 105 LEU A C 1
ATOM 756 O O . LEU A 1 105 ? 2.775 2.194 -6.727 1.00 97.81 105 LEU A O 1
ATOM 760 N N . VAL A 1 106 ? 2.445 4.087 -5.565 1.00 98.00 106 VAL A N 1
ATOM 761 C CA . VAL A 1 106 ? 1.058 3.770 -5.170 1.00 98.00 106 VAL A CA 1
ATOM 762 C C . VAL A 1 106 ? -0.001 4.244 -6.171 1.00 98.00 106 VAL A C 1
ATOM 764 O O . VAL A 1 106 ? -1.180 3.956 -5.998 1.00 98.00 106 VAL A O 1
ATOM 767 N N . GLY A 1 107 ? 0.399 4.964 -7.223 1.00 97.75 107 GLY A N 1
ATOM 768 C CA . GLY A 1 107 ? -0.491 5.423 -8.294 1.00 97.75 107 GLY A CA 1
ATOM 769 C C . GLY A 1 107 ? -1.423 6.576 -7.914 1.00 97.75 107 GLY A C 1
ATOM 770 O O . GLY A 1 107 ? -2.448 6.768 -8.564 1.00 97.75 107 GLY A O 1
ATOM 771 N N . ARG A 1 108 ? -1.094 7.344 -6.871 1.00 97.38 108 ARG A N 1
ATOM 772 C CA . ARG A 1 108 ? -1.883 8.491 -6.389 1.00 97.38 108 ARG A CA 1
ATOM 773 C C . ARG A 1 108 ? -0.977 9.539 -5.730 1.00 97.38 108 ARG A C 1
ATOM 775 O O . ARG A 1 108 ? 0.119 9.183 -5.304 1.00 97.38 108 ARG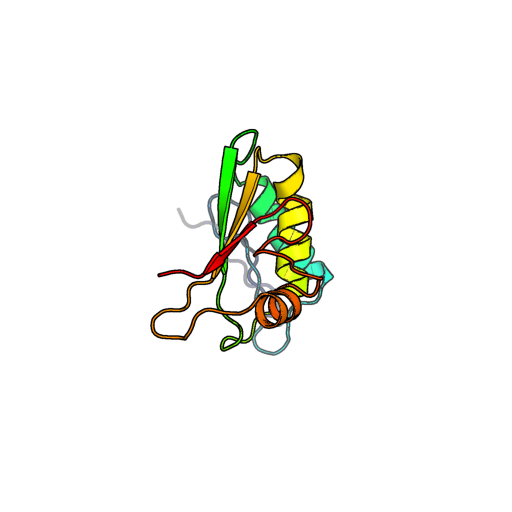 A O 1
ATOM 782 N N . PRO A 1 109 ? -1.387 10.819 -5.638 1.00 98.38 109 PRO A N 1
ATOM 783 C CA . PRO A 1 109 ? -0.556 11.859 -5.035 1.00 98.38 109 PRO A CA 1
ATOM 784 C C . PRO A 1 109 ? -0.154 11.532 -3.594 1.00 98.38 109 PRO A C 1
ATOM 786 O O . PRO A 1 109 ? -0.972 11.049 -2.808 1.00 98.38 109 PRO A O 1
ATOM 789 N N . VAL A 1 110 ? 1.102 11.830 -3.258 1.00 98.69 110 VAL A N 1
ATOM 790 C CA . VAL A 1 110 ? 1.649 11.700 -1.906 1.00 98.69 110 VAL A CA 1
ATOM 791 C C . VAL A 1 110 ? 2.196 13.047 -1.456 1.00 98.69 110 VAL A C 1
ATOM 793 O O . VAL A 1 110 ? 2.908 13.711 -2.206 1.00 98.69 110 VAL A O 1
ATOM 796 N N . HIS A 1 111 ? 1.861 13.437 -0.226 1.00 98.44 111 HIS A N 1
ATOM 797 C CA . HIS A 1 111 ? 2.347 14.666 0.402 1.00 98.44 111 HIS A CA 1
ATOM 798 C C . HIS A 1 111 ? 2.720 14.405 1.861 1.00 98.44 111 HIS A C 1
ATOM 800 O O . HIS A 1 111 ? 1.891 13.941 2.646 1.00 98.44 111 HIS A O 1
ATOM 806 N N . GLY A 1 112 ? 3.968 14.684 2.233 1.00 98.19 112 GLY A N 1
ATOM 807 C CA . GLY A 1 112 ? 4.506 14.404 3.562 1.00 98.19 112 GLY A CA 1
ATOM 808 C C . GLY A 1 112 ? 4.387 12.927 3.945 1.00 98.19 112 GLY A C 1
ATOM 809 O O . GLY A 1 112 ? 4.002 12.624 5.076 1.00 98.19 112 GLY A O 1
ATOM 810 N N . GLY A 1 113 ? 4.628 12.013 2.997 1.00 98.19 113 GLY A N 1
ATOM 811 C CA . GLY A 1 113 ? 4.458 10.574 3.202 1.00 98.19 113 GLY A CA 1
ATOM 812 C C . GLY A 1 113 ? 3.010 10.136 3.445 1.00 98.19 113 GLY A C 1
ATOM 813 O O . GLY A 1 113 ? 2.783 9.147 4.138 1.00 98.19 113 GLY A O 1
ATOM 814 N N . ARG A 1 114 ? 2.007 10.863 2.939 1.00 98.56 114 ARG A N 1
ATOM 815 C CA . ARG A 1 114 ? 0.587 10.487 3.056 1.00 98.56 114 ARG A CA 1
ATOM 816 C C . ARG A 1 114 ? -0.101 10.372 1.708 1.00 98.56 114 ARG A C 1
ATOM 818 O O . ARG A 1 114 ? 0.027 11.276 0.890 1.00 98.56 114 ARG A O 1
ATOM 825 N N . ALA A 1 115 ? -0.898 9.319 1.547 1.00 98.19 115 ALA A N 1
ATOM 826 C CA . ALA A 1 115 ? -1.852 9.142 0.457 1.00 98.19 115 ALA A CA 1
ATOM 827 C C . ALA A 1 115 ? -3.253 8.966 1.060 1.00 98.19 115 ALA A C 1
ATOM 829 O O . ALA A 1 115 ? -3.545 7.939 1.672 1.00 98.19 115 ALA A O 1
ATOM 830 N N . GLY A 1 116 ? -4.109 9.984 0.933 1.00 96.25 116 GLY A N 1
ATOM 831 C CA . GLY A 1 116 ? -5.397 10.005 1.630 1.00 96.25 116 GLY A CA 1
ATOM 832 C C . GLY A 1 116 ? -5.216 9.926 3.151 1.00 96.25 116 GLY A C 1
ATOM 833 O O . GLY A 1 116 ? -4.477 10.716 3.744 1.00 96.25 116 GLY A O 1
ATOM 834 N N . THR A 1 117 ? -5.881 8.966 3.793 1.00 96.56 117 THR A N 1
ATOM 835 C CA . THR A 1 117 ? -5.776 8.738 5.245 1.00 96.56 117 THR A CA 1
ATOM 836 C C . THR A 1 117 ? -4.525 7.955 5.646 1.00 96.56 117 THR A C 1
ATOM 838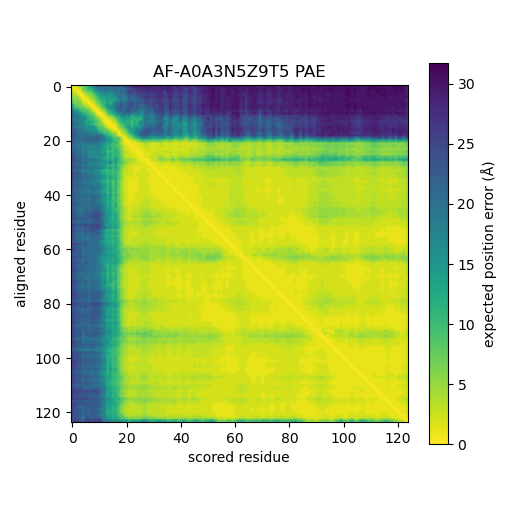 O O . THR A 1 117 ? -4.058 8.096 6.781 1.00 96.56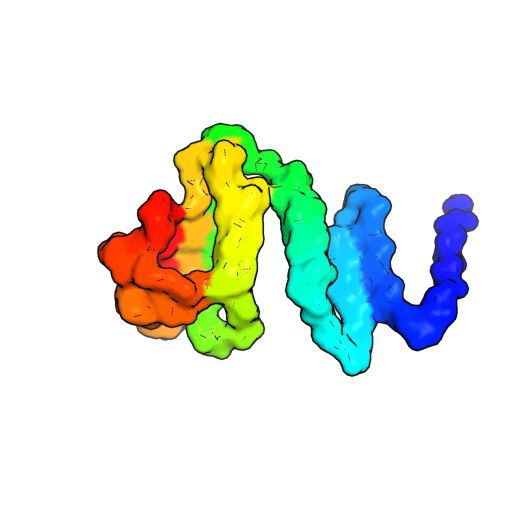 117 THR A O 1
ATOM 841 N N . SER A 1 118 ? -3.963 7.174 4.723 1.00 98.50 118 SER A N 1
ATOM 842 C CA . SER A 1 118 ? -2.823 6.290 4.957 1.00 98.50 118 SER A CA 1
ATOM 843 C C . SER A 1 118 ? -1.501 7.045 5.010 1.00 98.50 118 SER A C 1
ATOM 845 O O . SER A 1 118 ? -1.247 7.967 4.228 1.00 98.50 118 SER A O 1
ATOM 847 N N . ARG A 1 119 ? -0.623 6.625 5.919 1.00 98.75 119 ARG A N 1
ATOM 848 C CA . ARG A 1 119 ? 0.791 7.004 5.920 1.00 98.75 119 ARG A CA 1
ATOM 849 C C . ARG A 1 119 ? 1.613 5.961 5.169 1.00 98.75 119 ARG A C 1
ATOM 851 O O . ARG A 1 119 ? 1.331 4.768 5.241 1.00 98.75 119 ARG A O 1
ATOM 858 N N . ILE A 1 120 ? 2.651 6.421 4.485 1.00 98.62 120 ILE A N 1
ATOM 859 C CA . ILE A 1 120 ? 3.630 5.608 3.772 1.00 98.62 120 ILE A CA 1
ATOM 860 C C . ILE A 1 120 ? 5.006 5.960 4.332 1.00 98.62 120 ILE A C 1
ATOM 862 O O . ILE A 1 120 ? 5.479 7.091 4.220 1.00 98.62 120 ILE A O 1
ATOM 866 N N . PHE A 1 121 ? 5.636 4.983 4.966 1.00 98.56 121 PHE A N 1
ATOM 867 C CA . PHE A 1 121 ? 6.937 5.112 5.599 1.00 98.56 121 PHE A CA 1
ATOM 868 C C . PHE A 1 121 ? 8.017 4.507 4.707 1.00 98.56 121 PHE A C 1
ATOM 870 O O . PHE A 1 121 ? 7.807 3.478 4.071 1.00 98.56 121 PHE A O 1
ATOM 877 N N . ASN A 1 122 ? 9.203 5.105 4.716 1.00 98.06 122 ASN A N 1
ATOM 878 C CA . ASN A 1 122 ? 10.411 4.452 4.228 1.00 98.06 122 ASN A CA 1
ATOM 879 C C . ASN A 1 122 ? 11.054 3.683 5.388 1.00 98.06 122 ASN A C 1
ATOM 881 O O . ASN A 1 122 ? 11.207 4.250 6.474 1.00 98.06 122 ASN A O 1
ATOM 885 N N . HIS A 1 123 ? 11.436 2.424 5.172 1.00 94.81 123 HIS A N 1
ATOM 886 C CA . HIS A 1 123 ? 12.259 1.699 6.140 1.00 94.81 123 HIS A CA 1
ATOM 887 C C . HIS A 1 123 ? 13.629 2.376 6.299 1.00 94.81 123 HIS A C 1
ATOM 889 O O . HIS A 1 123 ? 14.160 2.948 5.347 1.00 94.81 123 HIS A O 1
ATOM 895 N N . ARG A 1 124 ? 14.162 2.355 7.520 1.00 84.25 124 ARG A N 1
ATOM 896 C CA . ARG A 1 124 ? 15.449 2.927 7.915 1.00 84.25 124 ARG A CA 1
ATOM 897 C C . ARG A 1 124 ? 16.191 1.930 8.782 1.00 84.25 124 ARG A C 1
ATOM 899 O O . ARG A 1 124 ? 15.487 1.227 9.545 1.00 84.25 124 ARG A O 1
#

Solvent-accessible surface area (backbone atoms only — not comparable to full-atom values): 7622 Å² total; per-residue (Å²): 136,90,82,78,91,75,88,77,74,103,61,78,62,65,73,45,91,65,107,58,60,80,51,76,57,51,95,89,54,81,80,50,73,66,55,49,49,52,44,49,44,57,52,38,71,71,51,92,37,72,70,31,78,45,76,44,82,39,73,44,86,88,55,95,64,70,38,33,61,52,47,52,50,48,46,73,51,40,38,90,45,22,69,36,52,32,35,36,29,59,41,83,91,53,78,78,72,49,39,69,54,48,13,64,47,48,64,46,74,36,60,92,40,24,46,88,93,26,45,48,41,66,60,129

Mean predicted aligned error: 7.98 Å

Nearest PDB structures (foldseek):
  4nar-assembly1_A  TM=8.342E-01  e=7.957E-05  Thermotoga maritima MSB8
  8amz-assembly1_W  TM=4.226E-01  e=8.077E-01  Spinacia oleracea
  5hr6-assembly2_B  TM=3.471E-01  e=7.107E+00  Escherichia coli
  1zs2-assembly1_A  TM=2.977E-01  e=5.112E+00  Neisseria polysaccharea

Radius of gyration: 17.4 Å; Cα contacts (8 Å, |Δi|>4): 152; chains: 1; bounding box: 33×57×34 Å